Protein AF-A0A2G6CM29-F1 (afdb_monomer)

pLDDT: mean 70.44, std 12.96, range [47.53, 91.81]

Secondary structure (DSSP, 8-state):
--HHHHHHHHHHHHHHHHH---HHHHHHHHHHHHHHHHHHHHHHHHHHT-TT---------PPS-GGG-----------GGG----

Structure (mmCIF, N/CA/C/O backbone):
data_AF-A0A2G6CM29-F1
#
_entry.id   AF-A0A2G6CM29-F1
#
loop_
_atom_site.group_PDB
_atom_site.id
_atom_site.type_symbol
_atom_site.label_atom_id
_atom_site.label_alt_id
_atom_site.label_comp_id
_atom_site.label_asym_id
_atom_site.label_entity_id
_atom_site.label_seq_id
_atom_site.pdbx_PDB_ins_code
_atom_site.Cartn_x
_atom_site.Cartn_y
_atom_site.Cartn_z
_atom_site.occupancy
_atom_site.B_iso_or_equiv
_atom_site.auth_seq_id
_atom_site.auth_comp_id
_atom_site.auth_asym_id
_atom_site.auth_atom_id
_atom_site.pdbx_PDB_model_num
ATOM 1 N N . MET A 1 1 ? 6.221 -12.986 -6.730 1.00 59.25 1 MET A N 1
ATOM 2 C CA . MET A 1 1 ? 5.099 -12.122 -6.295 1.00 59.25 1 MET A CA 1
ATOM 3 C C . MET A 1 1 ? 5.248 -10.784 -7.012 1.00 59.25 1 MET A C 1
ATOM 5 O O . MET A 1 1 ? 6.358 -10.268 -7.015 1.00 59.25 1 MET A O 1
ATOM 9 N N . ARG A 1 2 ? 4.229 -10.280 -7.722 1.00 79.94 2 ARG A N 1
ATOM 10 C CA . ARG A 1 2 ? 4.371 -9.085 -8.583 1.00 79.94 2 ARG A CA 1
ATOM 11 C C . ARG A 1 2 ? 4.139 -7.803 -7.762 1.00 79.94 2 ARG A C 1
ATOM 13 O O . AR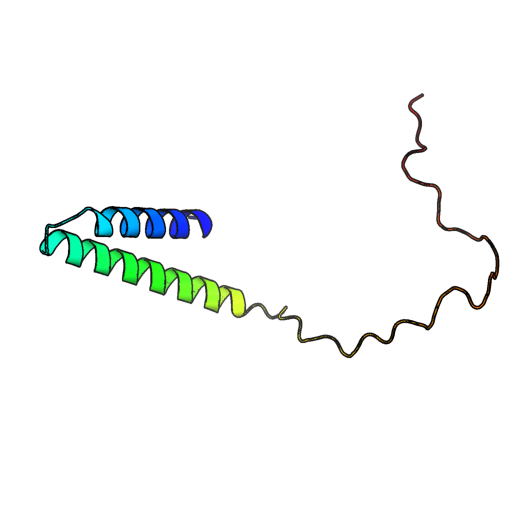G A 1 2 ? 3.365 -7.816 -6.811 1.00 79.94 2 ARG A O 1
ATOM 20 N N . LEU A 1 3 ? 4.760 -6.676 -8.139 1.00 79.12 3 LEU A N 1
ATOM 21 C CA . LEU A 1 3 ? 4.634 -5.371 -7.445 1.00 79.12 3 LEU A CA 1
ATOM 22 C C . LEU A 1 3 ? 3.167 -4.928 -7.262 1.00 79.12 3 LEU A C 1
ATOM 24 O O . LEU A 1 3 ? 2.788 -4.354 -6.241 1.00 79.12 3 LEU A O 1
ATOM 28 N N 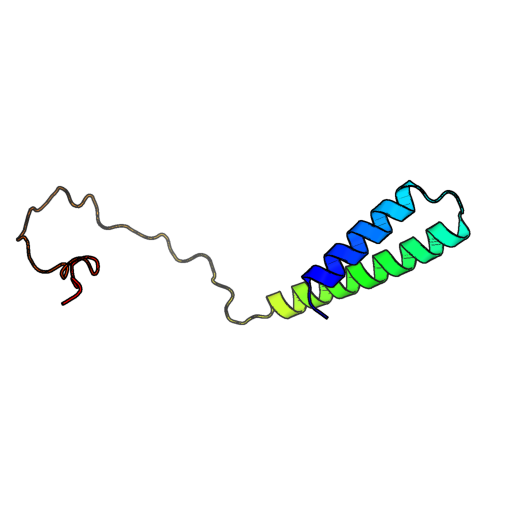. ARG A 1 4 ? 2.329 -5.242 -8.257 1.00 82.38 4 ARG A N 1
ATOM 29 C CA . ARG A 1 4 ? 0.883 -4.996 -8.243 1.00 82.38 4 ARG A CA 1
ATOM 30 C C . ARG A 1 4 ? 0.181 -5.729 -7.095 1.00 82.38 4 ARG A C 1
ATOM 32 O O . ARG A 1 4 ? -0.699 -5.148 -6.467 1.00 82.38 4 ARG A O 1
ATOM 39 N N . ASP A 1 5 ? 0.613 -6.949 -6.784 1.00 85.62 5 ASP A N 1
ATOM 40 C CA . ASP A 1 5 ? 0.030 -7.771 -5.720 1.00 85.62 5 ASP A CA 1
ATOM 41 C C . ASP A 1 5 ? 0.357 -7.188 -4.339 1.00 85.62 5 ASP A C 1
ATOM 43 O O . ASP A 1 5 ? -0.489 -7.176 -3.448 1.00 85.62 5 ASP A O 1
ATOM 47 N N . ILE A 1 6 ? 1.573 -6.658 -4.166 1.00 80.06 6 ILE A N 1
ATOM 48 C CA . ILE A 1 6 ? 2.007 -6.012 -2.918 1.00 80.06 6 ILE A CA 1
ATOM 49 C C . ILE A 1 6 ? 1.209 -4.725 -2.684 1.00 80.06 6 ILE A C 1
ATOM 51 O O . ILE A 1 6 ? 0.678 -4.524 -1.593 1.00 80.06 6 ILE A O 1
ATOM 55 N N . ARG A 1 7 ? 1.041 -3.890 -3.720 1.00 81.88 7 ARG A N 1
ATOM 56 C CA . ARG A 1 7 ? 0.209 -2.676 -3.635 1.00 81.88 7 ARG A CA 1
ATOM 57 C C . ARG A 1 7 ? -1.241 -3.000 -3.274 1.00 81.88 7 ARG A C 1
ATOM 59 O O . ARG A 1 7 ? -1.786 -2.376 -2.370 1.00 81.88 7 ARG A O 1
ATOM 66 N N . ALA A 1 8 ? -1.835 -4.004 -3.920 1.00 87.56 8 ALA A N 1
ATOM 67 C CA . ALA A 1 8 ? -3.204 -4.427 -3.626 1.00 87.56 8 ALA A CA 1
ATOM 68 C C . ALA A 1 8 ? -3.368 -4.888 -2.167 1.00 87.56 8 ALA A C 1
ATOM 70 O O . ALA A 1 8 ? -4.341 -4.516 -1.509 1.00 87.56 8 ALA A O 1
ATOM 71 N N . LYS A 1 9 ? -2.392 -5.637 -1.632 1.00 85.38 9 LYS A N 1
ATOM 72 C CA . LYS A 1 9 ? -2.391 -6.050 -0.221 1.00 85.38 9 LYS A CA 1
ATOM 73 C C . LYS A 1 9 ? -2.295 -4.862 0.735 1.00 85.38 9 LYS A C 1
ATOM 75 O O . LYS A 1 9 ? -3.061 -4.814 1.690 1.00 85.38 9 LYS A O 1
ATOM 80 N N . VAL A 1 10 ? -1.426 -3.885 0.473 1.00 84.50 10 VAL A N 1
ATOM 81 C CA . VAL A 1 10 ? -1.305 -2.683 1.321 1.00 84.50 10 VAL A CA 1
ATOM 82 C C . VAL A 1 10 ? -2.613 -1.892 1.350 1.00 84.50 10 VAL A C 1
ATOM 84 O O . VAL A 1 10 ? -3.083 -1.533 2.428 1.00 84.50 10 VAL A O 1
ATOM 87 N N . THR A 1 11 ? -3.251 -1.676 0.197 1.00 86.88 11 THR A N 1
ATOM 88 C CA . THR A 1 11 ? -4.542 -0.974 0.133 1.00 86.88 11 THR A CA 1
ATOM 89 C C . THR A 1 11 ? -5.639 -1.725 0.892 1.00 86.88 11 THR A C 1
ATOM 91 O O . THR A 1 11 ? -6.419 -1.105 1.614 1.00 86.88 11 THR A O 1
ATOM 94 N N . ALA A 1 12 ? -5.677 -3.058 0.795 1.00 86.69 12 ALA A N 1
ATOM 95 C CA . ALA A 1 12 ? -6.630 -3.877 1.541 1.00 86.69 12 ALA A CA 1
ATOM 96 C C . ALA A 1 12 ? -6.403 -3.799 3.063 1.00 86.69 12 ALA A C 1
ATOM 98 O O . ALA A 1 12 ? -7.361 -3.643 3.821 1.00 86.69 12 ALA A O 1
ATOM 99 N N . LEU A 1 13 ? -5.147 -3.852 3.520 1.00 83.88 13 LEU A N 1
ATOM 100 C CA . LEU A 1 13 ? -4.799 -3.736 4.942 1.00 83.88 13 LEU A CA 1
ATOM 101 C C . LEU A 1 13 ? -5.112 -2.339 5.494 1.00 83.88 13 LEU A C 1
ATOM 103 O O . LEU A 1 13 ? -5.660 -2.228 6.586 1.00 83.88 13 LEU A O 1
ATOM 107 N N . GLN A 1 14 ? -4.859 -1.278 4.723 1.00 78.88 14 GLN A N 1
ATOM 108 C CA . GLN A 1 14 ? -5.254 0.088 5.087 1.00 78.88 14 GLN A CA 1
ATOM 109 C C . GLN A 1 14 ? -6.777 0.265 5.145 1.00 78.88 14 GLN A C 1
ATOM 111 O O . GLN A 1 14 ? -7.274 1.008 5.988 1.00 78.88 14 GLN A O 1
ATOM 116 N N . GLY A 1 15 ? -7.528 -0.412 4.271 1.00 82.00 15 GLY A N 1
ATOM 117 C CA . GLY A 1 15 ? -8.990 -0.449 4.333 1.00 82.00 15 GLY A CA 1
ATOM 118 C C . GLY A 1 15 ? -9.489 -1.096 5.624 1.00 82.00 15 GLY A C 1
ATOM 119 O O . GLY A 1 15 ? -10.336 -0.523 6.304 1.00 82.00 15 GLY A O 1
ATOM 120 N N . ARG A 1 16 ? -8.898 -2.235 6.006 1.00 77.19 16 ARG A N 1
ATOM 121 C CA . ARG A 1 16 ? -9.211 -2.929 7.265 1.00 77.19 16 ARG A CA 1
ATOM 122 C C . ARG A 1 16 ? -8.846 -2.098 8.491 1.00 77.19 16 ARG A C 1
ATOM 124 O O . ARG A 1 16 ? -9.660 -1.989 9.395 1.00 77.19 16 ARG A O 1
ATOM 131 N N . LEU A 1 17 ? -7.697 -1.421 8.488 1.00 76.00 17 LEU A N 1
ATOM 132 C CA . LEU A 1 17 ? -7.276 -0.532 9.579 1.00 76.00 17 LEU A CA 1
ATOM 133 C C . LEU A 1 17 ? -8.294 0.590 9.866 1.00 76.00 17 LEU A C 1
ATOM 135 O O . LEU A 1 17 ? -8.429 1.021 11.004 1.00 76.00 17 LEU A O 1
ATOM 139 N N . LYS A 1 18 ? -9.024 1.064 8.846 1.00 76.56 18 LYS A N 1
ATOM 140 C CA . LYS A 1 18 ? -10.071 2.090 9.012 1.00 76.56 18 LYS A CA 1
ATOM 141 C C . LYS A 1 18 ? -11.335 1.553 9.687 1.00 76.56 18 LYS A C 1
ATOM 143 O O . LYS A 1 18 ? -12.085 2.336 10.262 1.00 76.56 18 LYS A O 1
ATOM 148 N N . THR A 1 19 ? -11.593 0.250 9.582 1.00 79.75 19 THR A N 1
ATOM 149 C CA . THR A 1 19 ? -12.780 -0.409 10.148 1.00 79.75 19 THR A CA 1
ATOM 150 C C . THR A 1 19 ? -12.494 -1.118 11.472 1.00 79.75 19 THR A C 1
ATOM 152 O O . THR A 1 19 ? -13.404 -1.291 12.279 1.00 79.75 19 THR A O 1
ATOM 155 N N . GLU A 1 20 ? -11.245 -1.519 11.707 1.00 74.19 20 GLU A N 1
ATOM 156 C CA . GLU A 1 20 ? -10.814 -2.244 12.901 1.00 74.19 20 GLU A CA 1
ATOM 157 C C . GLU A 1 20 ? -10.672 -1.293 14.103 1.00 74.19 20 GLU A C 1
ATOM 159 O O . GLU A 1 20 ? -9.979 -0.280 14.033 1.00 74.19 20 GLU A O 1
ATOM 164 N N . ARG A 1 21 ? -11.323 -1.618 15.228 1.00 70.62 21 ARG A N 1
ATOM 165 C CA . ARG A 1 21 ? -11.268 -0.828 16.479 1.00 70.62 21 ARG A CA 1
ATOM 166 C C . ARG A 1 21 ? -10.461 -1.487 17.599 1.00 70.62 21 ARG A C 1
ATOM 168 O O . ARG A 1 21 ? -10.323 -0.892 18.665 1.00 70.62 21 ARG A O 1
ATOM 175 N N . ASP A 1 22 ? -9.943 -2.693 17.377 1.00 77.44 22 ASP A N 1
ATOM 176 C CA . ASP A 1 22 ? -9.108 -3.387 18.358 1.00 77.44 22 ASP A CA 1
ATOM 177 C C . ASP A 1 22 ? -7.665 -2.842 18.311 1.00 77.44 22 ASP A C 1
ATOM 179 O O . ASP A 1 22 ? -6.988 -2.990 17.288 1.00 77.44 22 ASP A O 1
ATOM 183 N N . PRO A 1 23 ? -7.157 -2.231 19.398 1.00 77.50 23 PRO A N 1
ATOM 184 C CA . PRO A 1 23 ? -5.827 -1.630 19.423 1.00 77.50 23 PRO A CA 1
ATOM 185 C C . PRO A 1 23 ? -4.686 -2.637 19.208 1.00 77.50 23 PRO A C 1
ATOM 187 O O . PRO A 1 23 ? -3.646 -2.251 18.673 1.00 77.50 23 PRO A O 1
ATOM 190 N N . LYS A 1 24 ? -4.854 -3.916 19.579 1.00 80.75 24 LYS A N 1
ATOM 191 C CA . LYS A 1 24 ? -3.826 -4.944 19.332 1.00 80.75 24 LYS A CA 1
ATOM 192 C C . LYS A 1 24 ? -3.747 -5.296 17.852 1.00 80.75 24 LYS A C 1
ATOM 194 O O . LYS A 1 24 ? -2.659 -5.297 17.280 1.00 80.75 24 LYS A O 1
ATOM 199 N N . LEU A 1 25 ? -4.900 -5.504 17.219 1.00 77.06 25 LEU A N 1
ATOM 200 C CA . LEU A 1 25 ? -4.969 -5.825 15.794 1.00 77.06 25 LEU A CA 1
ATOM 201 C C . LEU A 1 25 ? -4.501 -4.647 14.923 1.00 77.06 25 LEU A C 1
ATOM 203 O O . LEU A 1 25 ? -3.833 -4.842 13.912 1.00 77.06 25 LEU A O 1
ATOM 207 N N . VAL A 1 26 ? -4.797 -3.412 15.341 1.00 78.06 26 VAL A N 1
ATOM 208 C CA . VAL A 1 26 ? -4.314 -2.179 14.695 1.00 78.06 26 VAL A CA 1
ATOM 209 C C . VAL A 1 26 ? -2.786 -2.075 14.753 1.00 78.06 26 VAL A C 1
ATOM 211 O O . VAL A 1 26 ? -2.165 -1.661 13.773 1.00 78.06 26 VAL A O 1
ATOM 214 N N . ALA A 1 27 ? -2.159 -2.461 15.869 1.00 85.06 27 ALA A N 1
ATOM 215 C CA . ALA A 1 27 ? -0.701 -2.467 15.991 1.00 85.06 27 ALA A CA 1
ATOM 216 C C . ALA A 1 27 ? -0.051 -3.500 15.052 1.00 85.06 27 ALA A C 1
ATOM 218 O O . ALA A 1 27 ? 0.911 -3.173 14.355 1.00 85.06 27 ALA A O 1
ATOM 219 N N . GLU A 1 28 ? -0.611 -4.709 14.975 1.00 85.75 28 GLU A N 1
ATOM 220 C CA . GLU A 1 28 ? -0.147 -5.762 14.061 1.00 85.75 28 GLU A CA 1
ATOM 221 C C . GLU A 1 28 ? -0.327 -5.367 12.587 1.00 85.75 28 GLU A C 1
ATOM 223 O O . GLU A 1 28 ? 0.601 -5.496 11.785 1.00 85.75 28 GLU A O 1
ATOM 228 N N . LEU A 1 29 ? -1.484 -4.801 12.230 1.00 80.38 29 LEU A N 1
ATOM 229 C CA . LEU A 1 29 ? -1.756 -4.299 10.880 1.00 80.38 29 LEU A CA 1
ATOM 230 C C . LEU A 1 29 ? -0.793 -3.173 10.481 1.00 80.38 29 LEU A C 1
ATOM 232 O O . LEU A 1 29 ? -0.291 -3.169 9.358 1.00 80.38 29 LEU A O 1
ATOM 236 N N . ASN A 1 30 ? -0.496 -2.239 11.388 1.00 82.25 30 ASN A N 1
ATOM 237 C CA . ASN A 1 30 ? 0.475 -1.174 11.133 1.00 82.25 30 ASN A CA 1
ATOM 238 C C . ASN A 1 30 ? 1.899 -1.712 10.940 1.00 82.25 30 ASN A C 1
ATOM 240 O O . ASN A 1 30 ? 2.621 -1.216 10.073 1.00 82.25 30 ASN A O 1
ATOM 244 N N . ALA A 1 31 ? 2.300 -2.730 11.706 1.00 89.81 31 ALA A N 1
ATOM 245 C CA . ALA A 1 31 ? 3.601 -3.373 11.540 1.00 89.81 31 ALA A CA 1
ATOM 246 C C . ALA A 1 31 ? 3.732 -4.037 10.158 1.00 89.81 31 ALA A C 1
ATOM 248 O O . ALA A 1 31 ? 4.740 -3.847 9.473 1.00 89.81 31 ALA A O 1
ATOM 249 N N . GLU A 1 32 ? 2.692 -4.743 9.708 1.00 86.62 32 GLU A N 1
ATOM 250 C CA . GLU A 1 32 ? 2.682 -5.395 8.395 1.00 86.62 32 GLU A CA 1
ATOM 251 C C . GLU A 1 32 ? 2.652 -4.371 7.247 1.00 86.62 32 GLU A C 1
ATOM 253 O O . GLU A 1 32 ? 3.389 -4.504 6.270 1.00 86.62 32 GLU A O 1
ATOM 258 N N . VAL A 1 33 ? 1.866 -3.295 7.375 1.00 87.50 33 VAL A N 1
ATOM 259 C CA . VAL A 1 33 ? 1.848 -2.196 6.393 1.00 87.50 33 VAL A CA 1
ATOM 260 C C . VAL A 1 33 ? 3.220 -1.535 6.286 1.00 87.50 33 VAL A C 1
ATOM 262 O O . VAL A 1 33 ? 3.688 -1.295 5.172 1.00 87.50 33 VAL A O 1
ATOM 265 N N . LYS A 1 34 ? 3.889 -1.278 7.416 1.00 89.44 34 LYS A N 1
ATOM 266 C CA . LYS A 1 34 ? 5.236 -0.698 7.429 1.00 89.44 34 LYS A CA 1
ATOM 267 C C . LYS A 1 34 ? 6.241 -1.611 6.729 1.00 89.44 34 LYS A C 1
ATOM 269 O O . LYS A 1 34 ? 6.918 -1.168 5.810 1.00 89.44 34 LYS A O 1
ATOM 274 N N . LYS A 1 35 ? 6.246 -2.903 7.064 1.00 91.81 35 LYS A N 1
ATOM 275 C CA . LYS A 1 35 ? 7.109 -3.905 6.424 1.00 91.81 35 LYS A CA 1
ATOM 276 C C . LYS A 1 35 ? 6.915 -3.966 4.904 1.00 91.81 3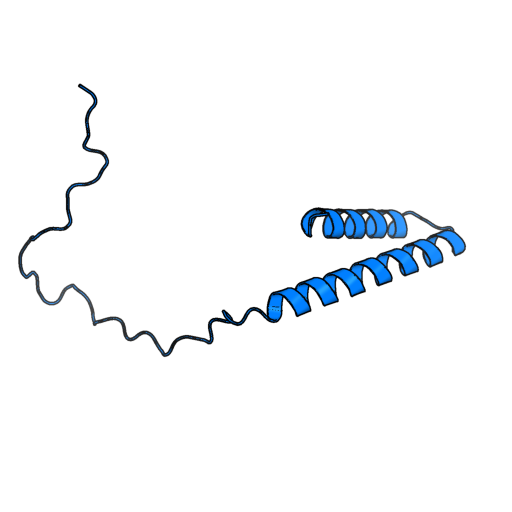5 LYS A C 1
ATOM 278 O O . LYS A 1 35 ? 7.887 -4.000 4.153 1.00 91.81 35 LYS A O 1
ATOM 283 N N . LEU A 1 36 ? 5.666 -3.967 4.437 1.00 86.62 36 LEU A N 1
ATOM 284 C CA . LEU A 1 36 ? 5.359 -3.987 3.003 1.00 86.62 36 LEU A CA 1
ATOM 285 C C . LEU A 1 36 ? 5.720 -2.665 2.309 1.00 86.62 36 L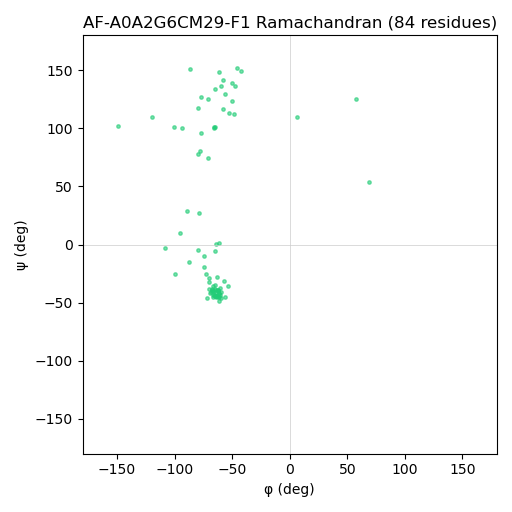EU A C 1
ATOM 287 O O . LEU A 1 36 ? 6.105 -2.679 1.140 1.00 86.62 36 LEU A O 1
ATOM 291 N N . SER A 1 37 ? 5.615 -1.538 3.014 1.00 85.06 37 SER A N 1
ATOM 292 C CA . SER A 1 37 ? 6.021 -0.219 2.518 1.00 85.06 37 SER A CA 1
ATOM 293 C C . SER A 1 37 ? 7.540 -0.100 2.377 1.00 85.06 37 SER A C 1
ATOM 295 O O . SER A 1 37 ? 8.024 0.421 1.370 1.00 85.06 37 SER A O 1
ATOM 297 N N . ASP A 1 38 ? 8.294 -0.618 3.343 1.00 87.69 38 ASP A N 1
ATOM 298 C CA . ASP A 1 38 ? 9.758 -0.632 3.303 1.00 87.69 38 A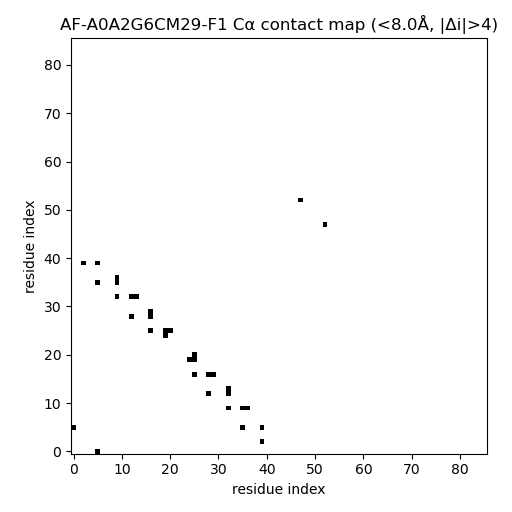SP A CA 1
ATOM 299 C C . ASP A 1 38 ? 10.244 -1.518 2.147 1.00 87.69 38 ASP A C 1
ATOM 301 O O . ASP A 1 38 ? 11.040 -1.077 1.320 1.00 87.69 38 ASP A O 1
ATOM 305 N N . LEU A 1 39 ? 9.651 -2.705 1.978 1.00 86.56 39 LEU A N 1
ATOM 306 C CA . LEU A 1 39 ? 9.951 -3.602 0.857 1.00 86.56 39 LEU A CA 1
ATOM 307 C C . LEU A 1 39 ? 9.592 -2.973 -0.501 1.00 86.56 39 LEU A C 1
ATOM 309 O O . LEU A 1 39 ? 10.335 -3.112 -1.472 1.00 86.56 39 LEU A O 1
ATOM 313 N N . LEU A 1 40 ? 8.474 -2.244 -0.593 1.00 80.94 40 LEU A N 1
ATOM 314 C CA . LEU A 1 40 ? 8.137 -1.470 -1.794 1.00 80.94 40 LEU A CA 1
ATOM 315 C C . LEU A 1 40 ? 9.187 -0.395 -2.088 1.00 80.94 40 LEU A C 1
ATOM 317 O O . LEU A 1 40 ? 9.560 -0.215 -3.245 1.00 80.94 40 LEU A O 1
ATOM 321 N N . SER A 1 41 ? 9.659 0.299 -1.056 1.00 84.12 41 SER A N 1
ATOM 322 C CA . SER A 1 41 ? 10.665 1.355 -1.177 1.00 84.12 41 SER A CA 1
ATOM 323 C C . SER A 1 41 ? 12.016 0.789 -1.611 1.00 84.12 41 SER A C 1
ATOM 325 O O . SER A 1 41 ? 12.667 1.365 -2.483 1.00 84.12 41 SER A O 1
ATOM 327 N N . GLU A 1 42 ? 12.404 -0.375 -1.091 1.00 83.56 42 GLU A N 1
ATOM 328 C CA . GLU A 1 42 ? 13.587 -1.115 -1.532 1.00 83.56 42 GLU A CA 1
ATOM 329 C C . GLU A 1 42 ? 13.458 -1.591 -2.979 1.00 83.56 42 GLU A C 1
ATOM 331 O O . GLU A 1 42 ? 14.379 -1.386 -3.762 1.00 83.56 42 GLU A O 1
ATOM 336 N N . LEU A 1 43 ? 12.313 -2.157 -3.378 1.00 80.38 43 LEU A N 1
ATOM 337 C CA . LEU A 1 43 ? 12.091 -2.591 -4.762 1.00 80.38 43 LEU A CA 1
ATOM 338 C C . LEU A 1 43 ? 12.113 -1.417 -5.745 1.00 80.38 43 LEU A C 1
ATOM 340 O O . LEU A 1 43 ? 12.663 -1.548 -6.836 1.00 80.38 43 LEU A O 1
ATOM 344 N N . ILE A 1 44 ? 11.538 -0.272 -5.373 1.00 76.94 44 ILE A N 1
ATOM 345 C CA . ILE A 1 44 ? 11.582 0.951 -6.184 1.00 76.94 44 ILE A CA 1
ATOM 346 C C . ILE A 1 44 ? 13.014 1.487 -6.257 1.00 76.94 44 ILE A C 1
ATOM 348 O O . ILE A 1 44 ? 13.470 1.842 -7.339 1.00 76.94 44 ILE A O 1
ATOM 352 N N . SER A 1 45 ? 13.746 1.500 -5.142 1.00 74.75 45 SER A N 1
ATOM 353 C CA . SER A 1 45 ? 15.138 1.969 -5.105 1.00 74.75 45 SER A CA 1
ATOM 354 C C . SER A 1 45 ? 16.078 1.044 -5.884 1.00 74.75 45 SER A C 1
ATOM 356 O O . SER A 1 45 ? 16.969 1.510 -6.591 1.00 74.75 45 SER A O 1
ATOM 358 N N . ALA A 1 46 ? 15.855 -0.268 -5.813 1.00 69.06 46 ALA A N 1
ATOM 359 C CA . ALA A 1 46 ? 16.572 -1.262 -6.600 1.00 69.06 46 ALA A CA 1
ATOM 360 C C . ALA A 1 46 ? 16.234 -1.150 -8.095 1.00 69.06 46 ALA A C 1
ATOM 362 O O . ALA A 1 46 ? 17.132 -1.234 -8.927 1.00 69.06 46 ALA A O 1
ATOM 363 N N . ALA A 1 47 ? 14.970 -0.884 -8.446 1.00 62.16 47 ALA A N 1
ATOM 364 C CA . ALA A 1 47 ? 14.556 -0.629 -9.827 1.00 62.16 47 ALA A CA 1
ATOM 365 C C . ALA A 1 47 ? 15.058 0.725 -10.369 1.00 62.16 47 ALA A C 1
ATOM 367 O O . ALA A 1 47 ? 15.280 0.859 -11.572 1.00 62.16 47 ALA A O 1
ATOM 368 N N . GLY A 1 48 ? 15.254 1.714 -9.490 1.00 56.03 48 GLY A N 1
ATOM 369 C CA . GLY A 1 48 ? 15.828 3.029 -9.790 1.00 56.03 48 GLY A CA 1
ATOM 370 C C . GLY A 1 48 ? 17.341 3.008 -10.020 1.00 56.03 48 GLY A C 1
ATOM 371 O O . GLY A 1 48 ? 17.857 3.891 -10.694 1.00 56.03 48 GLY A O 1
ATOM 372 N N . LYS A 1 49 ? 18.048 1.963 -9.567 1.00 54.31 49 LYS A N 1
ATOM 373 C CA . LYS A 1 49 ? 19.437 1.656 -9.964 1.00 54.31 49 LYS A CA 1
ATOM 374 C C . LYS A 1 49 ? 19.524 0.978 -11.341 1.00 54.31 49 LYS A C 1
ATOM 376 O O . LYS A 1 49 ? 20.459 0.229 -11.611 1.00 54.31 49 LYS A O 1
ATOM 381 N N . ASN A 1 50 ? 18.557 1.223 -12.223 1.00 50.38 50 ASN A N 1
ATOM 382 C CA . ASN A 1 50 ? 18.726 0.902 -13.632 1.00 50.38 50 ASN A CA 1
ATOM 383 C C . ASN A 1 50 ? 19.743 1.887 -14.237 1.00 50.38 50 ASN A C 1
ATOM 385 O O . ASN A 1 50 ? 19.504 3.092 -14.181 1.00 50.38 50 ASN A O 1
ATOM 389 N N . PRO A 1 51 ? 20.832 1.417 -14.873 1.00 55.00 51 PRO A N 1
ATOM 390 C CA . PRO A 1 51 ? 21.777 2.287 -15.582 1.00 55.00 51 PRO A CA 1
ATOM 391 C C . PRO A 1 51 ? 21.155 3.003 -16.800 1.00 55.00 51 PRO A C 1
ATOM 393 O O . PRO A 1 51 ? 21.788 3.872 -17.383 1.00 55.00 51 PRO A O 1
ATOM 396 N N . ASN A 1 52 ? 19.902 2.688 -17.153 1.00 52.97 52 ASN A N 1
ATOM 397 C CA . ASN A 1 52 ? 19.113 3.335 -18.207 1.00 52.97 52 ASN A CA 1
ATOM 398 C C . ASN A 1 52 ? 18.292 4.543 -17.713 1.00 52.97 52 ASN A C 1
ATOM 400 O O . ASN A 1 52 ? 17.221 4.834 -18.250 1.00 52.97 52 ASN A O 1
ATOM 404 N N . GLN A 1 53 ? 18.749 5.250 -16.677 1.00 49.34 53 GLN A N 1
ATOM 405 C CA . GLN A 1 53 ? 18.128 6.513 -16.287 1.00 49.34 53 GLN A CA 1
ATOM 406 C C . GLN A 1 53 ? 18.356 7.540 -17.406 1.00 49.34 53 GLN A C 1
ATOM 408 O O . GLN A 1 53 ? 19.433 8.115 -17.527 1.00 49.34 53 GLN A O 1
ATOM 413 N N . VAL A 1 54 ? 17.333 7.753 -18.236 1.00 57.97 54 VAL A N 1
ATOM 414 C CA . VAL A 1 54 ? 17.331 8.788 -19.274 1.00 57.97 54 VAL A CA 1
ATOM 415 C C . VAL A 1 54 ? 17.377 10.142 -18.569 1.00 57.97 54 VAL A C 1
ATOM 417 O O . VAL A 1 54 ? 16.381 10.610 -18.011 1.00 57.97 54 VAL A O 1
ATOM 420 N N . THR A 1 55 ? 18.559 10.751 -18.532 1.00 62.47 55 THR A N 1
ATOM 421 C CA . THR A 1 55 ? 18.715 12.157 -18.172 1.00 62.47 55 THR A CA 1
ATOM 422 C C . THR A 1 55 ? 17.953 13.000 -19.191 1.00 62.47 55 THR A C 1
ATOM 424 O O . THR A 1 55 ? 17.787 12.591 -20.341 1.00 62.47 55 THR A O 1
ATOM 427 N N . LYS A 1 56 ? 17.423 14.154 -18.762 1.00 60.25 56 LYS A N 1
ATOM 428 C CA . LYS A 1 56 ? 16.741 15.100 -19.657 1.00 60.25 56 LYS A CA 1
ATOM 429 C C . LYS A 1 56 ? 17.629 15.315 -20.884 1.00 60.25 56 LYS A C 1
ATOM 431 O O . LYS A 1 56 ? 18.723 15.852 -20.741 1.00 60.25 56 LYS A O 1
ATOM 436 N N . ALA A 1 57 ? 17.164 14.843 -22.039 1.00 62.44 57 ALA A N 1
ATOM 437 C CA . ALA A 1 57 ? 17.835 15.084 -23.302 1.00 62.44 57 ALA A CA 1
ATOM 438 C C . ALA A 1 57 ? 17.937 16.599 -23.513 1.00 62.44 57 ALA A C 1
ATOM 440 O O . ALA A 1 57 ? 17.016 17.339 -23.139 1.00 62.44 57 ALA A O 1
ATOM 441 N N . ASP A 1 58 ? 19.069 17.032 -24.068 1.00 60.97 58 ASP A N 1
ATOM 442 C CA . ASP A 1 58 ? 19.319 18.413 -24.477 1.00 60.97 58 ASP A CA 1
ATOM 443 C C . ASP A 1 58 ? 18.122 18.995 -25.248 1.00 60.97 58 ASP A C 1
ATOM 445 O O . ASP A 1 58 ? 17.366 18.240 -25.872 1.00 60.97 58 ASP A O 1
ATOM 449 N N . PRO A 1 59 ? 17.902 20.326 -25.197 1.00 65.62 59 PRO A N 1
ATOM 450 C CA . PRO A 1 59 ? 16.745 20.951 -25.824 1.00 65.62 59 PRO A CA 1
ATOM 451 C C . PRO A 1 59 ? 16.656 20.544 -27.296 1.00 65.62 59 PRO A C 1
ATOM 453 O O . PRO A 1 59 ? 17.506 20.901 -28.109 1.00 65.62 59 PRO A O 1
ATOM 456 N N . VAL A 1 60 ? 15.612 19.778 -27.620 1.00 68.94 60 VAL A N 1
ATOM 457 C CA . VAL A 1 60 ? 15.329 19.315 -28.977 1.00 68.94 60 VAL A CA 1
ATOM 458 C C . VAL A 1 60 ? 15.000 20.540 -29.823 1.00 68.94 60 VAL A C 1
ATOM 460 O O . VAL A 1 60 ? 13.903 21.095 -29.744 1.00 68.94 60 VAL A O 1
ATOM 463 N N . VAL A 1 61 ? 15.978 20.989 -30.610 1.00 66.25 61 VAL A N 1
ATOM 464 C CA . VAL A 1 61 ? 15.779 22.001 -31.645 1.00 66.25 61 VAL A CA 1
ATOM 465 C C . VAL A 1 61 ? 15.120 21.298 -32.821 1.00 66.25 61 VAL A C 1
ATOM 467 O O . VAL A 1 61 ? 15.782 20.654 -33.632 1.00 66.25 61 VAL A O 1
ATOM 470 N N . TRP A 1 62 ? 13.796 21.386 -32.884 1.00 62.97 62 TRP A N 1
ATOM 471 C CA . TRP A 1 62 ? 13.055 20.947 -34.057 1.00 62.97 62 TRP A CA 1
ATOM 472 C C . TRP A 1 62 ? 13.436 21.838 -35.247 1.00 62.97 62 TRP A C 1
ATOM 474 O O . TRP A 1 62 ? 13.485 23.065 -35.086 1.00 62.97 62 TRP A O 1
ATOM 484 N N . PRO A 1 63 ? 13.722 21.261 -36.428 1.00 66.81 63 PRO A N 1
ATOM 485 C CA . PRO A 1 63 ? 13.899 22.056 -37.628 1.00 66.81 63 PRO A CA 1
ATOM 486 C C . PRO A 1 63 ? 12.638 22.897 -37.841 1.00 66.81 63 PRO A C 1
ATOM 488 O O . PRO A 1 63 ? 11.519 22.394 -37.741 1.00 66.81 63 PRO A O 1
ATOM 491 N N . ARG A 1 64 ? 12.846 24.202 -38.041 1.00 61.69 64 ARG A N 1
ATOM 492 C CA . ARG A 1 64 ? 11.786 25.194 -38.242 1.00 61.69 64 ARG A CA 1
ATOM 493 C C . ARG A 1 64 ? 10.811 24.728 -39.323 1.00 61.69 64 ARG A C 1
ATOM 495 O O . ARG A 1 64 ? 11.252 24.203 -40.336 1.00 61.69 64 ARG A O 1
ATOM 502 N N . ASP A 1 65 ? 9.527 24.956 -39.051 1.00 56.78 65 ASP A N 1
ATOM 503 C CA . ASP A 1 65 ? 8.357 24.830 -39.926 1.00 56.78 65 ASP A CA 1
ATOM 504 C C . ASP A 1 65 ? 8.610 24.230 -41.324 1.00 56.78 65 ASP A C 1
ATOM 506 O O . ASP A 1 65 ? 9.132 24.881 -42.226 1.00 56.78 65 ASP A O 1
ATOM 510 N N . ILE A 1 66 ? 8.120 23.000 -41.523 1.00 56.56 66 ILE A N 1
ATOM 511 C CA . ILE A 1 66 ? 8.150 22.208 -42.775 1.00 56.56 66 ILE A CA 1
ATOM 512 C C . ILE A 1 66 ? 7.386 22.887 -43.941 1.00 56.56 66 ILE A C 1
ATOM 514 O O . ILE A 1 66 ? 7.324 22.375 -45.052 1.00 56.56 66 ILE A O 1
ATOM 518 N N . THR A 1 67 ? 6.817 24.076 -43.743 1.00 58.72 67 THR A N 1
ATOM 519 C CA . THR A 1 67 ? 6.100 24.818 -44.792 1.00 58.72 67 THR A CA 1
ATOM 520 C C . THR A 1 67 ? 7.017 25.574 -45.759 1.00 58.72 67 THR A C 1
ATOM 522 O O . THR A 1 67 ? 6.516 26.145 -46.725 1.00 58.72 67 THR A O 1
ATOM 525 N N . ALA A 1 68 ? 8.335 25.591 -45.526 1.00 56.84 68 ALA A N 1
ATOM 526 C CA . ALA A 1 68 ? 9.259 26.434 -46.285 1.00 56.84 68 ALA A CA 1
ATOM 527 C C . ALA A 1 68 ? 9.809 25.827 -47.587 1.00 56.84 68 ALA A C 1
ATOM 529 O O . ALA A 1 68 ? 10.312 26.591 -48.400 1.00 56.84 68 ALA A O 1
ATOM 530 N N . ASP A 1 69 ? 9.688 24.520 -47.8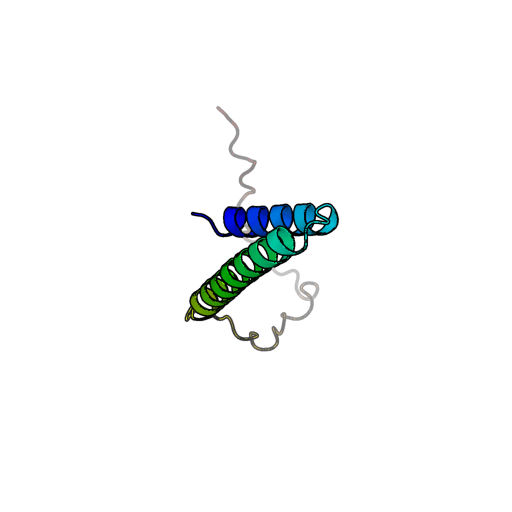32 1.00 49.41 69 ASP A N 1
ATOM 531 C CA . ASP A 1 69 ? 10.101 23.931 -49.112 1.00 49.41 69 ASP A CA 1
ATOM 532 C C . ASP A 1 69 ? 9.235 22.715 -49.448 1.00 49.41 69 ASP A C 1
ATOM 534 O O . ASP A 1 69 ? 9.418 21.613 -48.932 1.00 49.41 69 ASP A O 1
ATOM 538 N N . ALA A 1 70 ? 8.276 22.921 -50.349 1.00 55.88 70 ALA A N 1
ATOM 539 C CA . ALA A 1 70 ? 7.630 21.842 -51.082 1.00 55.88 70 ALA A CA 1
ATOM 540 C C . ALA A 1 70 ? 8.639 21.254 -52.089 1.00 55.88 70 ALA A C 1
ATOM 542 O O . ALA A 1 70 ? 8.580 21.535 -53.284 1.00 55.88 70 ALA A O 1
ATOM 543 N N . GLY A 1 71 ? 9.604 20.483 -51.587 1.00 55.00 71 GLY A N 1
ATOM 544 C CA . GLY A 1 71 ? 10.577 19.738 -52.380 1.00 55.00 71 GLY A CA 1
ATOM 545 C C . GLY A 1 71 ? 10.186 18.266 -52.474 1.00 55.00 71 GLY A C 1
ATOM 546 O O . GLY A 1 71 ? 10.414 17.525 -51.530 1.00 55.00 71 GLY A O 1
ATOM 547 N N . GLU A 1 72 ? 9.606 17.899 -53.619 1.00 58.59 72 GLU A N 1
ATOM 548 C CA . GLU A 1 72 ? 9.329 16.550 -54.151 1.00 58.59 72 GLU A CA 1
ATOM 549 C C . GLU A 1 72 ? 8.472 15.564 -53.312 1.00 58.59 72 GLU A C 1
ATOM 551 O O . GLU A 1 72 ? 8.805 15.218 -52.180 1.00 58.59 72 GLU A O 1
ATOM 556 N N . PRO A 1 73 ? 7.376 15.012 -53.882 1.00 54.34 73 PRO A N 1
ATOM 557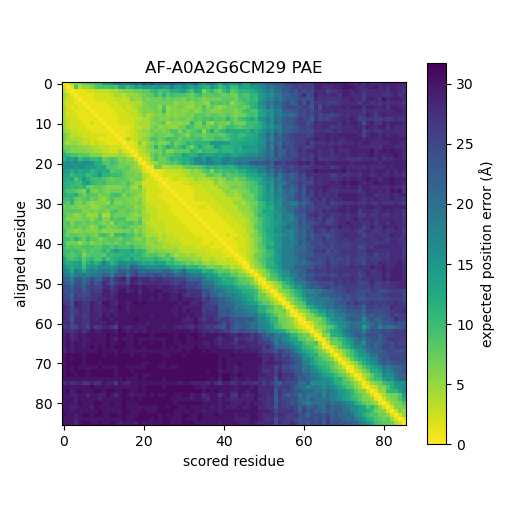 C CA . PRO A 1 73 ? 6.621 13.930 -53.261 1.00 54.34 73 PRO A CA 1
ATOM 558 C C . PRO A 1 73 ? 7.381 12.610 -53.464 1.00 54.34 73 PRO A C 1
ATOM 560 O O . PRO A 1 73 ? 7.091 11.843 -54.381 1.00 54.34 73 PRO A O 1
ATOM 563 N N . GLY A 1 74 ? 8.396 12.377 -52.637 1.00 57.28 74 GLY A N 1
ATOM 564 C CA . GLY A 1 74 ? 9.238 11.187 -52.686 1.00 57.28 74 GLY A CA 1
ATOM 565 C C . GLY A 1 74 ? 9.184 10.382 -51.392 1.00 57.28 74 GLY A C 1
ATOM 566 O O . GLY A 1 74 ? 9.748 10.792 -50.385 1.00 57.28 74 GLY A O 1
ATOM 567 N N . ASP A 1 75 ? 8.556 9.209 -51.477 1.00 59.88 75 ASP A N 1
ATOM 568 C CA . ASP A 1 75 ? 8.933 7.997 -50.735 1.00 59.88 75 ASP A CA 1
ATOM 569 C C . ASP A 1 75 ? 8.722 7.977 -49.207 1.00 59.88 75 ASP A C 1
ATOM 571 O O . ASP A 1 75 ? 9.601 7.612 -48.428 1.00 59.88 75 ASP A O 1
ATOM 575 N N . TRP A 1 76 ? 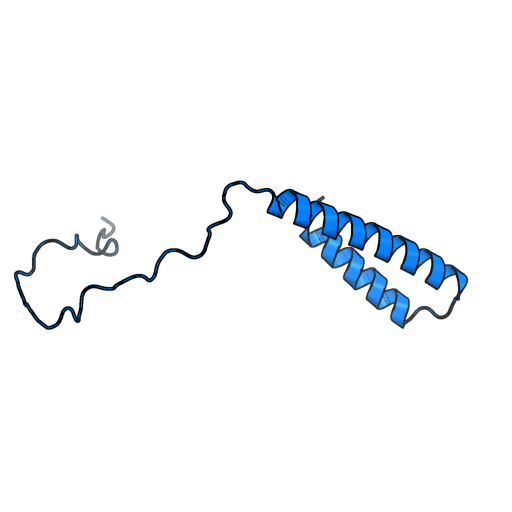7.500 8.279 -48.764 1.00 58.34 76 TRP A N 1
ATOM 576 C CA . TRP A 1 76 ? 6.974 7.629 -47.560 1.00 58.34 76 TRP A CA 1
ATOM 577 C C . TRP A 1 76 ? 6.183 6.418 -48.035 1.00 58.34 76 TRP A C 1
ATOM 579 O O . TRP A 1 76 ? 5.081 6.571 -48.558 1.00 58.34 76 TRP A O 1
ATOM 589 N N . GLY A 1 77 ? 6.817 5.246 -47.947 1.00 62.38 77 GLY A N 1
ATOM 590 C CA . GLY A 1 77 ? 6.297 3.966 -48.425 1.00 62.38 77 GLY A CA 1
ATOM 591 C C . GLY A 1 77 ? 4.815 3.739 -48.117 1.00 62.38 77 GLY A C 1
ATOM 592 O O . GLY A 1 77 ? 4.284 4.241 -47.127 1.00 62.38 77 GLY A O 1
ATOM 593 N N . ALA A 1 78 ? 4.162 2.987 -49.005 1.00 57.28 78 ALA A N 1
ATOM 594 C CA . ALA A 1 78 ? 2.724 2.745 -48.996 1.00 57.28 78 ALA A CA 1
ATOM 595 C C . ALA A 1 78 ? 2.193 2.347 -47.607 1.00 57.28 78 ALA A C 1
ATOM 597 O O . ALA A 1 78 ? 2.795 1.530 -46.905 1.00 57.28 78 ALA A O 1
ATOM 598 N N . ASP A 1 79 ? 1.052 2.933 -47.240 1.00 56.38 79 ASP A N 1
ATOM 599 C CA . ASP A 1 79 ? 0.298 2.610 -46.032 1.00 56.38 79 ASP A CA 1
ATOM 600 C C . ASP A 1 79 ? 0.099 1.080 -45.942 1.00 56.38 79 ASP A C 1
ATOM 602 O O . ASP A 1 79 ? -0.440 0.477 -46.878 1.00 56.38 79 ASP A O 1
ATOM 606 N N . PRO A 1 80 ? 0.528 0.410 -44.851 1.00 60.44 80 PRO A N 1
ATOM 607 C CA . PRO A 1 80 ? 0.419 -1.044 -44.714 1.00 60.44 80 PRO A CA 1
ATOM 608 C C . PRO A 1 80 ? -1.029 -1.569 -44.687 1.00 60.44 80 PRO A C 1
ATOM 610 O O . PRO A 1 80 ? -1.232 -2.778 -44.577 1.00 60.44 80 PRO A O 1
ATOM 613 N N . ALA A 1 81 ? -2.039 -0.701 -44.796 1.00 60.16 81 ALA A N 1
ATOM 614 C CA . ALA A 1 81 ? -3.434 -1.083 -44.979 1.00 60.16 81 ALA A CA 1
ATOM 615 C C . ALA A 1 81 ? -3.786 -1.596 -46.397 1.00 60.16 81 ALA A C 1
ATOM 617 O O . ALA A 1 81 ? -4.875 -2.143 -46.568 1.00 60.16 81 ALA A O 1
ATOM 618 N N . GLU A 1 82 ? -2.902 -1.475 -47.400 1.00 57.31 82 GLU A N 1
ATOM 619 C CA . GLU A 1 82 ? -3.199 -1.874 -48.794 1.00 57.31 82 GLU A CA 1
ATOM 620 C C . GLU A 1 82 ? -2.754 -3.295 -49.206 1.00 57.31 82 GLU A C 1
ATOM 622 O O . GLU A 1 82 ? -2.863 -3.662 -50.375 1.00 57.31 82 GLU A O 1
ATOM 627 N N . VAL A 1 83 ? -2.326 -4.162 -48.279 1.00 57.78 83 VAL A N 1
ATOM 628 C CA . VAL A 1 83 ? -2.206 -5.609 -48.569 1.00 57.78 83 VAL A CA 1
ATOM 629 C C . VAL A 1 83 ? -3.586 -6.264 -48.477 1.00 57.78 83 VAL A C 1
ATOM 631 O O . VAL A 1 83 ? -3.961 -6.875 -47.476 1.00 57.78 83 VAL A O 1
ATOM 634 N N . GLY A 1 84 ? -4.369 -6.067 -49.538 1.00 51.22 84 GLY A N 1
ATOM 635 C CA . GLY A 1 84 ? -5.637 -6.745 -49.767 1.00 51.22 84 GLY A CA 1
ATOM 636 C C . GLY A 1 84 ? -5.454 -8.261 -49.837 1.00 51.22 84 GLY A C 1
ATOM 637 O O . GLY A 1 84 ? -4.521 -8.768 -50.453 1.00 51.22 84 GLY A O 1
ATOM 638 N N . LEU A 1 85 ? -6.364 -8.963 -49.167 1.00 50.16 85 LEU A N 1
ATOM 639 C CA . LEU A 1 85 ? -6.583 -10.400 -49.274 1.00 50.16 85 LEU A CA 1
ATOM 640 C C . LEU A 1 85 ? -6.906 -10.767 -50.732 1.00 50.16 85 LEU A C 1
ATOM 642 O O . LEU A 1 85 ? -7.947 -10.348 -51.238 1.00 50.16 85 LEU A O 1
ATOM 646 N N . GLU A 1 86 ? -6.050 -11.569 -51.363 1.00 47.53 86 GLU A N 1
ATOM 647 C CA . GLU A 1 86 ? -6.445 -12.480 -52.449 1.00 47.53 86 GLU A CA 1
ATOM 648 C C . GLU A 1 86 ? -6.564 -13.908 -51.905 1.00 47.53 86 GLU A C 1
ATOM 650 O O . GLU A 1 86 ? -5.699 -14.312 -51.089 1.00 47.53 86 GLU A O 1
#

Foldseek 3Di:
DDLVVLVVVLVVLVVVLVVDPDPVVNVVSVVVNVVSVVVNVVVVVVVVPPPPPDDPPDPPPDDPDPPPDPDDPDDPDDDPVPPDDD

Radius of gyration: 27.1 Å; Cα contacts (8 Å, |Δi|>4): 17; chains: 1; boundi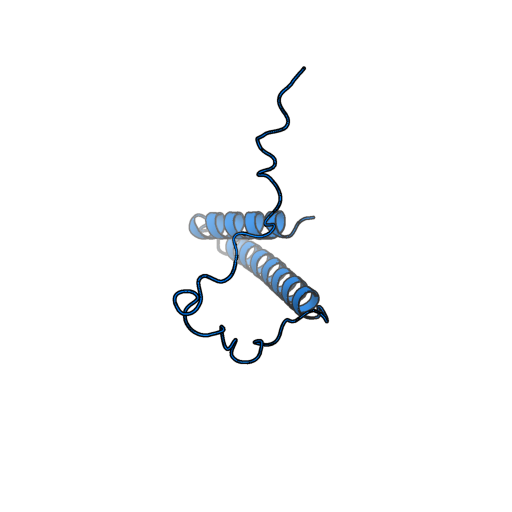ng box: 35×39×74 Å

Nearest PDB structures (foldseek):
  3k6c-assembly1_J  TM=8.739E-01  e=1.622E+00  Nitrosomonas europaea
  5ndw-assembly2_O5  TM=4.780E-01  e=4.195E+00  Saccharomyces cerevisiae S288C
  8aaf-assembly1_U  TM=4.246E-01  e=4.805E+00  Saccharomyces cerevisiae

Solvent-accessible surface area (backbone atoms only — not comparable to full-atom values): 5727 Å² total; per-residue (Å²): 136,57,74,68,58,55,52,53,48,46,54,52,52,56,54,45,55,75,71,55,82,53,69,68,60,46,52,54,52,50,52,51,44,48,53,53,48,51,52,50,51,49,54,51,53,59,60,64,68,44,92,78,68,79,65,87,72,73,86,80,78,70,81,76,71,82,85,78,62,96,73,74,100,72,84,80,74,80,69,85,85,71,77,70,90,128

Mean predicted aligned error: 18.46 Å

Sequence (86 aa):
MRLRDIRAKVTALQGRLKTERDPKLVAELNAEVKKLSDLLSELISAAGKNPNQVTKADPVVWPRDITADAGEPGDWGADPAEVGLE